Protein AF-A0A6D1A945-F1 (afdb_monomer_lite)

Sequence (81 aa):
YEPRVVVIEYNGDKDSKEKTVMIGKGITFDSGGYSLKPSRSMVSMKFDMSGSAIVAATMKAIAQLKPKKNVAAIMCITDNR

Secondary structure (DSSP, 8-state):
---EEEEEEEE--TT----EEEEEEEEEEE--TTSPPPHHHHTTGGGTTHHHHHHHHHHHHHHHH--SSEEEEEEEEEEE-

Organism: Escherichia coli (NCBI:txid562)

pLDDT: mean 97.55, std 1.87, range [87.75, 98.81]

Radius of gyration: 15.79 Å; chains: 1; bounding box: 34×20×42 Å

InterPro domains:
  IPR000819 Peptidase M17, leucyl aminopeptidase, C-terminal [PF00883] (2-80)
  IPR011356 Peptidase M17, leucine aminopeptidase/peptidase B [PR00481] (20-37)
  IPR011356 Peptidase M17, leucine aminopeptidase/peptidase B [PR00481] (42-63)
  IPR011356 Peptidase M17, leucine aminopeptidase/peptidase B [PTHR11963] (2-80)

Structure (mmCIF, N/CA/C/O backbone):
data_AF-A0A6D1A945-F1
#
_entry.id   AF-A0A6D1A945-F1
#
loop_
_atom_site.group_PDB
_atom_site.id
_atom_site.type_symbol
_atom_site.label_atom_id
_atom_site.label_alt_id
_atom_site.label_comp_id
_atom_site.label_asym_id
_atom_site.label_entity_id
_atom_site.label_seq_id
_atom_site.pdbx_PDB_ins_code
_atom_site.Cartn_x
_atom_site.Cartn_y
_atom_site.Cartn_z
_atom_site.occupancy
_atom_site.B_iso_or_equiv
_atom_site.auth_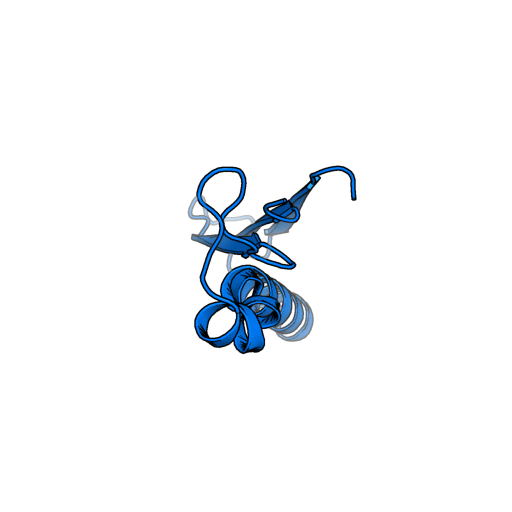seq_id
_atom_site.auth_comp_id
_atom_site.auth_asym_id
_atom_site.auth_atom_id
_atom_site.pdbx_PDB_model_num
ATOM 1 N N . TYR A 1 1 ? -1.184 5.422 -17.084 1.00 87.94 1 TYR A N 1
ATOM 2 C CA . TYR A 1 1 ? -2.559 5.538 -16.568 1.00 87.94 1 TYR A CA 1
ATOM 3 C C . TYR A 1 1 ? -2.598 6.801 -15.741 1.00 87.94 1 TYR A C 1
ATOM 5 O O . TYR A 1 1 ? -1.543 7.204 -15.273 1.00 87.94 1 TYR A O 1
ATOM 13 N N . GLU A 1 2 ? -3.754 7.436 -15.566 1.00 96.00 2 GLU A N 1
ATOM 14 C CA . GLU A 1 2 ? -3.797 8.625 -14.712 1.00 96.00 2 GLU A CA 1
ATOM 15 C C . GLU A 1 2 ? -3.422 8.263 -13.262 1.00 96.00 2 GLU A C 1
ATOM 17 O O . GLU A 1 2 ? -3.930 7.256 -12.749 1.00 96.00 2 GLU A O 1
ATOM 22 N N . PRO A 1 3 ? -2.562 9.052 -12.593 1.00 97.94 3 PRO A N 1
ATOM 23 C CA . PRO A 1 3 ? -2.139 8.773 -11.229 1.00 97.94 3 PRO A CA 1
ATOM 24 C C . PRO A 1 3 ? -3.324 8.858 -10.263 1.00 97.94 3 PRO A C 1
ATOM 26 O O . PRO A 1 3 ? -4.287 9.609 -10.468 1.00 97.94 3 PRO A O 1
ATOM 29 N N . ARG A 1 4 ? -3.277 8.071 -9.191 1.00 98.25 4 ARG A N 1
ATOM 30 C CA . ARG A 1 4 ? -4.307 8.032 -8.149 1.00 98.25 4 ARG A CA 1
ATOM 31 C C . ARG A 1 4 ? -3.664 7.987 -6.775 1.00 98.25 4 ARG A C 1
ATOM 33 O O . ARG A 1 4 ? -2.715 7.244 -6.549 1.00 98.25 4 ARG A O 1
ATOM 40 N N . VAL A 1 5 ? -4.249 8.719 -5.837 1.00 98.50 5 VAL A N 1
ATOM 41 C CA . VAL A 1 5 ? -4.039 8.477 -4.409 1.00 98.50 5 VAL A CA 1
ATOM 42 C C . VAL A 1 5 ? -5.284 7.778 -3.897 1.00 98.50 5 VAL A C 1
ATOM 44 O O . VAL A 1 5 ? -6.383 8.324 -3.976 1.00 98.50 5 VAL A O 1
ATOM 47 N N . VAL A 1 6 ? -5.119 6.550 -3.417 1.00 98.38 6 VAL A N 1
ATOM 48 C CA . VAL A 1 6 ? -6.210 5.766 -2.834 1.00 98.38 6 VAL A CA 1
ATOM 49 C C . VAL A 1 6 ? -6.065 5.800 -1.322 1.00 98.38 6 VAL A C 1
ATOM 51 O O . VAL A 1 6 ? -5.028 5.404 -0.790 1.00 98.38 6 VAL A O 1
ATOM 54 N N . VAL A 1 7 ? -7.116 6.260 -0.646 1.00 98.56 7 VAL A N 1
ATOM 55 C CA . VAL A 1 7 ? -7.209 6.296 0.815 1.00 98.56 7 VAL A CA 1
ATOM 56 C C . VAL A 1 7 ? -8.298 5.325 1.255 1.00 98.56 7 VAL A C 1
ATOM 58 O O . VAL A 1 7 ? -9.420 5.383 0.755 1.00 98.56 7 VAL A O 1
ATOM 61 N N . ILE A 1 8 ? -7.962 4.421 2.173 1.00 98.12 8 ILE A N 1
ATOM 62 C CA . ILE A 1 8 ? -8.899 3.468 2.778 1.00 98.12 8 ILE A CA 1
ATOM 63 C C . ILE A 1 8 ? -8.866 3.677 4.286 1.00 98.12 8 ILE A C 1
ATOM 65 O O . ILE A 1 8 ? -7.789 3.710 4.877 1.00 98.12 8 ILE A O 1
ATOM 69 N N . GLU A 1 9 ? -10.033 3.758 4.917 1.00 98.12 9 GLU A N 1
ATOM 70 C CA . GLU A 1 9 ? -10.150 3.867 6.368 1.00 98.12 9 GLU A CA 1
ATOM 71 C C . GLU A 1 9 ? -10.954 2.709 6.959 1.00 98.12 9 GLU A C 1
ATOM 73 O O . GLU A 1 9 ? -11.982 2.294 6.426 1.00 98.12 9 GLU A O 1
ATOM 78 N N . TYR A 1 10 ? -10.490 2.217 8.102 1.00 98.56 10 TYR A N 1
ATOM 79 C CA . TYR A 1 10 ? -11.179 1.278 8.971 1.00 98.56 10 TYR A CA 1
ATOM 80 C C . TYR A 1 10 ? -11.271 1.891 10.374 1.00 98.56 10 TYR A C 1
ATOM 82 O O . TYR A 1 10 ? -10.255 2.115 11.032 1.00 98.56 10 TYR A O 1
ATOM 90 N N . ASN A 1 11 ? -12.489 2.165 10.840 1.00 97.75 11 ASN A N 1
ATOM 91 C CA . ASN A 1 11 ? -12.745 2.772 12.148 1.00 97.75 11 ASN A CA 1
ATOM 92 C C . ASN A 1 11 ? -13.391 1.730 13.080 1.00 97.75 11 ASN A C 1
ATOM 94 O O . ASN A 1 11 ? -14.615 1.638 13.160 1.00 97.75 11 ASN A O 1
ATOM 98 N N . GLY A 1 12 ? -12.566 0.895 13.720 1.00 97.88 12 GLY A N 1
ATOM 99 C CA . GLY A 1 12 ? -13.004 -0.215 14.577 1.00 97.88 12 GLY A CA 1
ATOM 100 C C . GLY A 1 12 ? -13.063 0.095 16.075 1.00 97.88 12 GLY A C 1
ATOM 101 O O . GLY A 1 12 ? -13.557 -0.731 16.840 1.00 97.88 12 GLY A O 1
ATOM 102 N N . ASP A 1 13 ? -12.572 1.255 16.521 1.00 98.06 13 ASP A N 1
ATOM 103 C CA . ASP A 1 13 ? -12.604 1.666 17.928 1.00 98.06 13 ASP A CA 1
ATOM 104 C C . ASP A 1 13 ? -13.016 3.135 18.079 1.00 98.06 13 ASP A C 1
ATOM 106 O O . ASP A 1 13 ? -12.184 4.042 18.064 1.00 98.06 13 ASP A O 1
ATOM 110 N N . LYS A 1 14 ? -14.323 3.368 18.242 1.00 95.94 14 LYS A N 1
ATOM 111 C CA . LYS A 1 14 ? -14.912 4.711 18.373 1.00 95.94 14 LYS A CA 1
ATOM 112 C C . LYS A 1 14 ? -14.433 5.489 19.606 1.00 95.94 14 LYS A C 1
ATOM 114 O O . LYS A 1 14 ? -14.571 6.707 19.635 1.00 95.94 14 LYS A O 1
ATOM 119 N N . ASP A 1 15 ? -13.921 4.792 20.621 1.00 97.44 15 ASP A N 1
ATOM 120 C CA . ASP A 1 15 ? -13.508 5.397 21.890 1.00 97.44 15 ASP A CA 1
ATOM 121 C C . ASP A 1 15 ? -12.005 5.754 21.884 1.00 97.44 15 ASP A C 1
ATOM 123 O O . ASP A 1 15 ? -11.534 6.511 22.734 1.00 97.44 15 ASP A O 1
ATOM 127 N N . SER A 1 16 ? -11.245 5.240 20.908 1.00 96.69 16 SER A N 1
ATOM 128 C CA . SER A 1 16 ? -9.819 5.522 20.741 1.00 96.69 16 SER A CA 1
ATOM 129 C C . SER A 1 16 ? -9.582 6.734 19.842 1.00 96.69 16 SER A C 1
ATOM 131 O O . SER A 1 16 ? -10.114 6.823 18.736 1.00 96.69 16 SER A O 1
ATOM 133 N N . LYS A 1 17 ? -8.694 7.633 20.280 1.00 95.94 17 LYS A N 1
ATOM 134 C CA . LYS A 1 17 ? -8.184 8.745 19.458 1.00 95.94 17 LYS A CA 1
ATOM 135 C C . LYS A 1 17 ? -6.996 8.343 18.577 1.00 95.94 17 LYS A C 1
ATOM 137 O O . LYS A 1 17 ? -6.658 9.066 17.647 1.00 95.94 17 LYS A O 1
ATOM 142 N N . GLU A 1 18 ? -6.384 7.194 18.855 1.00 97.00 18 GLU A N 1
ATOM 143 C CA . GLU A 1 18 ? -5.240 6.684 18.103 1.00 97.00 18 GLU A CA 1
ATOM 144 C C . GLU A 1 18 ? -5.692 6.070 16.776 1.00 97.00 18 GLU A C 1
ATOM 146 O O . GLU A 1 18 ? -6.645 5.280 16.741 1.00 97.00 18 GLU A O 1
ATOM 151 N N . LYS A 1 19 ? -4.976 6.392 15.692 1.00 97.94 19 LYS A N 1
ATOM 152 C CA . LYS A 1 19 ? -5.168 5.814 14.356 1.00 97.94 19 LYS A CA 1
ATOM 153 C C . LYS A 1 19 ? -3.812 5.477 13.745 1.00 97.94 19 LYS A C 1
ATOM 155 O O . LYS A 1 19 ? -2.988 6.356 13.511 1.00 97.94 19 LYS A O 1
ATOM 160 N N . THR A 1 20 ? -3.588 4.199 13.452 1.00 98.31 20 THR A N 1
ATOM 161 C CA . THR A 1 20 ? -2.378 3.755 12.750 1.00 98.31 20 THR A CA 1
ATOM 162 C C . THR A 1 20 ? -2.558 3.951 11.250 1.00 98.31 20 THR A C 1
ATOM 164 O O . THR A 1 20 ? -3.552 3.501 10.686 1.00 98.31 20 THR A O 1
ATOM 167 N N . VAL A 1 21 ? -1.597 4.593 10.585 1.00 98.50 21 VAL A N 1
ATOM 168 C CA . VAL A 1 21 ? -1.649 4.824 9.135 1.00 98.50 21 VAL A CA 1
ATOM 169 C C . VAL A 1 21 ? -0.509 4.085 8.449 1.00 98.50 21 VAL A C 1
ATOM 171 O O . VAL A 1 21 ? 0.653 4.250 8.812 1.00 98.50 21 VAL A O 1
ATOM 174 N N . MET A 1 22 ? -0.842 3.275 7.447 1.00 98.62 22 MET A N 1
ATOM 175 C CA . MET A 1 22 ? 0.126 2.584 6.595 1.00 98.62 22 MET A CA 1
ATOM 176 C C . MET A 1 22 ? 0.205 3.268 5.232 1.00 98.62 22 MET A C 1
ATOM 178 O O . MET A 1 22 ? -0.821 3.591 4.635 1.00 98.62 22 MET A O 1
ATOM 182 N N . ILE A 1 23 ? 1.417 3.451 4.710 1.00 98.62 23 ILE A N 1
ATOM 183 C CA . ILE A 1 23 ? 1.639 4.051 3.392 1.00 98.62 23 ILE A CA 1
ATOM 184 C C . ILE A 1 23 ? 2.359 3.038 2.509 1.00 98.62 23 ILE A C 1
ATOM 186 O O . ILE A 1 23 ? 3.422 2.535 2.868 1.00 98.62 23 ILE A O 1
ATOM 190 N N . GLY A 1 24 ? 1.771 2.725 1.357 1.00 98.56 24 GLY A N 1
ATOM 191 C CA . GLY A 1 24 ? 2.333 1.786 0.393 1.00 98.56 24 GLY A CA 1
ATOM 192 C C . GLY A 1 24 ? 2.776 2.489 -0.884 1.00 98.56 24 GLY A C 1
ATOM 193 O O . GLY A 1 24 ? 1.958 3.142 -1.534 1.00 98.56 24 GLY A O 1
ATOM 194 N N . LYS A 1 25 ? 4.040 2.299 -1.283 1.00 98.56 25 LYS A N 1
ATOM 195 C CA . LYS A 1 25 ? 4.536 2.670 -2.619 1.00 98.56 25 LYS A CA 1
ATOM 196 C C . LYS A 1 25 ? 3.772 1.885 -3.694 1.00 98.56 25 LYS A C 1
ATOM 198 O O . LYS A 1 25 ? 3.754 0.655 -3.634 1.00 98.56 25 LYS A O 1
ATOM 203 N N . GLY A 1 26 ? 3.180 2.593 -4.658 1.00 98.38 26 GLY A N 1
ATOM 204 C CA . GLY A 1 26 ? 2.311 2.029 -5.696 1.00 98.38 26 GLY A CA 1
ATOM 205 C C . GLY A 1 26 ? 2.796 2.293 -7.117 1.00 98.38 26 GLY A C 1
ATOM 206 O O . GLY A 1 26 ? 1.978 2.557 -7.996 1.00 98.38 26 GLY A O 1
ATOM 207 N N . ILE A 1 27 ? 4.110 2.231 -7.356 1.00 98.44 27 ILE A N 1
ATOM 208 C CA . ILE A 1 27 ? 4.653 2.389 -8.708 1.00 98.44 27 ILE A CA 1
ATOM 209 C C . ILE A 1 27 ? 4.385 1.110 -9.505 1.00 98.44 27 ILE A C 1
ATOM 211 O O . ILE A 1 27 ? 5.048 0.094 -9.319 1.00 98.44 27 ILE A O 1
ATOM 215 N N . THR A 1 28 ? 3.358 1.126 -10.352 1.00 97.81 28 THR A N 1
ATOM 216 C CA . THR A 1 28 ? 2.852 -0.067 -11.055 1.00 97.81 28 THR A CA 1
ATOM 217 C C . THR A 1 28 ? 3.855 -0.623 -12.059 1.00 97.81 28 THR A C 1
ATOM 219 O O . THR A 1 28 ? 3.882 -1.828 -12.307 1.00 97.81 28 THR A O 1
ATOM 222 N N . PHE A 1 29 ? 4.706 0.249 -12.593 1.00 97.88 29 PHE A N 1
ATOM 223 C CA . PHE A 1 29 ? 5.918 -0.103 -13.311 1.00 97.88 29 PHE A CA 1
ATOM 224 C C . PHE A 1 29 ? 6.908 1.062 -13.234 1.00 97.88 29 PHE A C 1
ATOM 226 O O . PHE A 1 29 ? 6.515 2.209 -13.453 1.00 97.88 29 PHE A O 1
ATOM 233 N N . ASP A 1 30 ? 8.176 0.771 -12.939 1.00 97.75 30 ASP A N 1
ATOM 234 C CA . ASP A 1 30 ? 9.245 1.771 -12.857 1.00 97.75 30 ASP A CA 1
ATOM 235 C C . ASP A 1 30 ? 10.252 1.626 -14.006 1.00 97.75 30 ASP A C 1
ATOM 237 O O . ASP A 1 30 ? 11.193 0.832 -13.933 1.00 97.75 30 ASP A O 1
ATOM 241 N N . SER A 1 31 ? 10.079 2.413 -15.069 1.00 97.12 31 SER A N 1
ATOM 242 C CA . SER A 1 31 ? 11.067 2.490 -16.155 1.00 97.12 31 SER A CA 1
ATOM 243 C C . SER A 1 31 ? 12.329 3.270 -15.758 1.00 97.12 31 SER A C 1
ATOM 245 O O . SER A 1 31 ? 13.375 3.106 -16.381 1.00 97.12 31 SER A O 1
ATOM 247 N N . GLY A 1 32 ? 12.258 4.093 -14.705 1.00 96.88 32 GLY A N 1
ATOM 248 C CA . GLY A 1 32 ? 13.252 5.112 -14.346 1.00 96.88 32 GLY A CA 1
ATOM 249 C C . GLY A 1 32 ? 12.896 6.528 -14.810 1.00 96.88 32 GLY A C 1
ATOM 250 O O . GLY A 1 32 ? 13.441 7.496 -14.277 1.00 96.88 32 GLY A O 1
ATOM 251 N N . GLY A 1 33 ? 11.947 6.665 -15.735 1.00 96.31 33 GLY A N 1
ATOM 252 C CA . GLY A 1 33 ? 11.552 7.940 -16.318 1.00 96.31 33 GLY A CA 1
ATOM 253 C C . GLY A 1 33 ? 12.583 8.479 -17.302 1.00 96.31 33 GLY A C 1
ATOM 254 O O . GLY A 1 33 ? 13.259 7.712 -17.986 1.00 96.31 33 GLY A O 1
ATOM 255 N N . TYR A 1 34 ? 12.772 9.803 -17.321 1.00 96.56 34 TYR A N 1
ATOM 256 C CA . TYR A 1 34 ? 13.854 10.438 -18.090 1.00 96.56 34 TYR A CA 1
ATOM 257 C C . TYR A 1 34 ? 15.223 9.789 -17.807 1.00 96.56 34 TYR A C 1
ATOM 259 O O . TYR A 1 34 ? 16.035 9.591 -18.709 1.00 96.56 34 TYR A O 1
ATOM 267 N N . SER A 1 35 ? 15.446 9.383 -16.555 1.00 96.31 35 SER A N 1
ATOM 268 C CA . SER A 1 35 ? 16.610 8.607 -16.126 1.00 96.31 35 SER A CA 1
ATOM 269 C C . SER A 1 35 ? 16.370 7.109 -16.333 1.00 96.31 35 SER A C 1
ATOM 271 O O . SER A 1 35 ? 16.260 6.340 -15.373 1.00 96.31 35 SER A O 1
ATOM 273 N N . LEU A 1 36 ? 16.261 6.704 -17.600 1.00 97.25 36 LEU A N 1
ATOM 274 C CA . LEU A 1 36 ? 15.855 5.355 -17.989 1.00 97.25 36 LEU A CA 1
ATOM 275 C C . LEU A 1 36 ? 16.784 4.282 -17.403 1.00 97.25 36 LEU A C 1
ATOM 277 O O . LEU A 1 36 ? 18.011 4.327 -17.540 1.00 97.25 36 LEU A O 1
ATOM 281 N N . LYS A 1 37 ? 16.189 3.269 -16.774 1.00 96.56 37 LYS A N 1
ATOM 282 C CA . LYS A 1 37 ? 16.924 2.111 -16.265 1.00 96.56 37 LYS A CA 1
ATOM 283 C C . LYS A 1 37 ? 17.441 1.248 -17.427 1.00 96.56 37 LYS A C 1
ATOM 285 O O . LYS A 1 37 ? 16.755 1.085 -18.435 1.00 96.56 37 LYS A O 1
ATOM 290 N N . PRO A 1 38 ? 18.589 0.567 -17.267 1.00 97.19 38 PRO A N 1
ATOM 291 C CA . PRO A 1 38 ? 18.999 -0.489 -18.189 1.00 97.19 38 PRO A CA 1
ATOM 292 C C . PRO A 1 38 ? 17.971 -1.629 -18.234 1.00 97.19 38 PRO A C 1
ATOM 294 O O . PRO A 1 38 ? 17.387 -1.980 -17.206 1.00 97.19 38 PRO A O 1
ATOM 297 N N . SER A 1 39 ? 17.808 -2.282 -19.390 1.00 95.38 39 SER A N 1
ATOM 298 C CA . SER A 1 39 ? 16.783 -3.320 -19.608 1.00 95.38 39 SER A CA 1
ATOM 299 C C . SER A 1 39 ? 16.788 -4.423 -18.549 1.00 95.38 39 SER A C 1
ATOM 301 O O . SER A 1 39 ? 15.730 -4.832 -18.076 1.00 95.38 39 SER A O 1
ATOM 303 N N . ARG A 1 40 ? 17.975 -4.866 -18.115 1.00 95.31 40 ARG A N 1
ATOM 304 C CA . ARG A 1 40 ? 18.117 -5.907 -17.086 1.00 95.31 40 ARG A CA 1
ATOM 305 C C . ARG A 1 40 ? 17.530 -5.485 -15.736 1.00 95.31 40 ARG A C 1
ATOM 307 O O . ARG A 1 40 ? 16.943 -6.315 -15.050 1.00 95.31 40 ARG A O 1
ATOM 314 N N . SER A 1 41 ? 17.649 -4.207 -15.383 1.00 94.12 41 SER A N 1
ATOM 315 C CA . SER A 1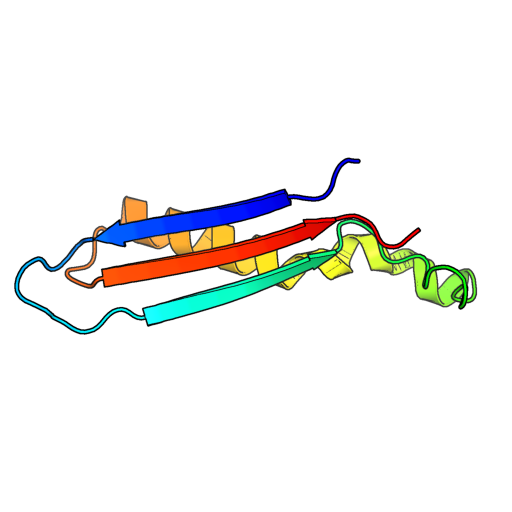 41 ? 17.120 -3.647 -14.136 1.00 94.12 41 SER A CA 1
ATOM 316 C C . SER A 1 41 ? 15.614 -3.368 -14.200 1.00 94.12 41 SER A C 1
ATOM 318 O O . SER A 1 41 ? 14.997 -3.197 -13.155 1.00 94.12 41 SER A O 1
ATOM 320 N N . MET A 1 42 ? 15.008 -3.349 -15.395 1.00 95.19 42 MET A N 1
ATOM 321 C CA . MET A 1 42 ? 13.563 -3.139 -15.573 1.00 95.19 42 MET A CA 1
ATOM 322 C C . MET A 1 42 ? 12.725 -4.417 -15.432 1.00 95.19 42 MET A C 1
ATOM 324 O O . MET A 1 42 ? 11.533 -4.329 -15.144 1.00 95.19 42 MET A O 1
ATOM 328 N N . VAL A 1 43 ? 13.319 -5.606 -15.597 1.00 95.31 43 VAL A N 1
ATOM 329 C CA . VAL A 1 43 ? 12.588 -6.893 -15.661 1.00 95.31 43 VAL A CA 1
ATOM 330 C C . VAL A 1 43 ? 11.671 -7.124 -14.452 1.00 95.31 43 VAL A C 1
ATOM 332 O O . VAL A 1 43 ? 10.570 -7.657 -14.590 1.00 95.31 43 VAL A O 1
ATOM 335 N N . SER A 1 44 ? 12.099 -6.708 -13.260 1.00 96.25 44 SER A N 1
ATOM 336 C CA . SER A 1 44 ? 11.361 -6.888 -12.007 1.00 96.25 44 SER A CA 1
ATOM 337 C C . SER A 1 44 ? 10.553 -5.659 -11.576 1.00 96.25 44 SER A C 1
ATOM 339 O O . SER A 1 44 ? 9.899 -5.702 -10.539 1.00 96.25 44 SER A O 1
ATOM 341 N N . MET A 1 45 ? 10.526 -4.571 -12.348 1.00 98.06 45 MET A N 1
ATOM 342 C CA . MET A 1 45 ? 9.928 -3.304 -11.895 1.00 98.06 45 MET A CA 1
ATOM 343 C C . MET A 1 45 ? 8.397 -3.304 -11.849 1.00 98.06 45 MET A C 1
ATOM 345 O O . MET A 1 45 ? 7.805 -2.407 -11.261 1.00 98.06 45 MET A O 1
ATOM 349 N N . LYS A 1 46 ? 7.742 -4.370 -12.329 1.00 97.06 46 LYS A N 1
ATOM 350 C CA . LYS A 1 46 ? 6.330 -4.644 -12.003 1.00 97.06 46 LYS A CA 1
ATOM 351 C C . LYS A 1 46 ? 6.083 -4.835 -10.499 1.00 97.06 46 LYS A C 1
ATOM 353 O O . LYS A 1 46 ? 4.957 -4.697 -10.040 1.00 97.06 46 LYS A O 1
ATOM 358 N N . PHE A 1 47 ? 7.118 -5.193 -9.733 1.00 98.00 47 PHE A N 1
ATOM 359 C CA . PHE A 1 47 ? 7.035 -5.380 -8.284 1.00 98.00 47 PHE A CA 1
ATOM 360 C C . PHE A 1 47 ? 7.223 -4.075 -7.504 1.00 98.00 47 PHE A C 1
ATOM 362 O O . PHE A 1 47 ? 7.122 -4.084 -6.278 1.00 98.00 47 PHE A O 1
ATOM 369 N N . ASP A 1 48 ? 7.451 -2.945 -8.174 1.00 98.25 48 ASP A N 1
ATOM 370 C CA . ASP A 1 48 ? 7.723 -1.664 -7.515 1.00 98.25 48 ASP A CA 1
ATOM 371 C C . ASP A 1 48 ? 6.476 -1.032 -6.845 1.00 98.25 48 ASP A C 1
ATOM 373 O O . ASP A 1 48 ? 6.550 -0.016 -6.150 1.00 98.25 48 ASP A O 1
ATOM 377 N N . MET A 1 49 ? 5.329 -1.706 -6.980 1.00 98.62 49 MET A N 1
ATOM 378 C CA . MET A 1 49 ? 4.058 -1.447 -6.295 1.00 98.62 49 MET A CA 1
ATOM 379 C C . MET A 1 49 ? 3.789 -2.388 -5.108 1.00 98.62 49 MET A C 1
ATOM 381 O O . MET A 1 49 ? 2.710 -2.333 -4.511 1.00 98.62 49 MET A O 1
ATOM 385 N N . SER A 1 50 ? 4.740 -3.263 -4.749 1.00 98.56 50 SER A N 1
ATOM 386 C CA . SER A 1 50 ? 4.531 -4.283 -3.706 1.00 98.56 50 SER A CA 1
ATOM 387 C C . SER A 1 50 ? 4.149 -3.670 -2.357 1.00 98.56 50 SER A C 1
ATOM 389 O O . SER A 1 50 ? 3.377 -4.269 -1.614 1.00 98.56 50 SER A O 1
ATOM 391 N N . GLY A 1 51 ? 4.614 -2.451 -2.056 1.00 98.62 51 GLY A N 1
ATOM 392 C CA . GLY A 1 51 ? 4.209 -1.721 -0.853 1.00 98.62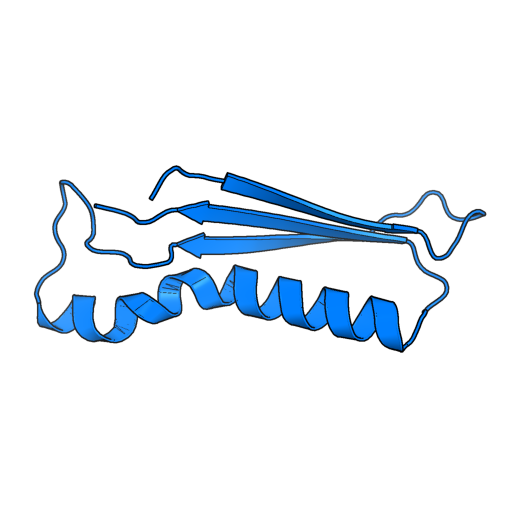 51 GLY A CA 1
ATOM 393 C C . GLY A 1 51 ? 2.700 -1.468 -0.804 1.00 98.62 51 GLY A C 1
ATOM 394 O O . GLY A 1 51 ? 2.056 -1.786 0.193 1.00 98.62 51 GLY A O 1
ATOM 395 N N . SER A 1 52 ? 2.105 -0.951 -1.884 1.00 98.62 52 SER A N 1
ATOM 396 C CA . SER A 1 52 ? 0.646 -0.796 -1.976 1.00 98.62 52 SER A CA 1
ATOM 397 C C . SER A 1 52 ? -0.082 -2.138 -1.965 1.00 98.62 52 SER A C 1
ATOM 399 O O . SER A 1 52 ? -1.128 -2.240 -1.331 1.00 98.62 52 SER A O 1
ATOM 401 N N . ALA A 1 53 ? 0.466 -3.180 -2.601 1.00 98.62 53 ALA A N 1
ATOM 402 C CA . ALA A 1 53 ? -0.134 -4.516 -2.570 1.00 98.62 53 ALA A CA 1
ATOM 403 C C . ALA A 1 53 ? -0.225 -5.076 -1.140 1.00 98.62 53 ALA A C 1
ATOM 405 O O . ALA A 1 53 ? -1.281 -5.560 -0.731 1.00 98.62 53 ALA A O 1
ATOM 406 N N . ILE A 1 54 ? 0.860 -4.960 -0.367 1.00 98.75 54 ILE A N 1
ATOM 407 C CA . ILE A 1 54 ? 0.922 -5.380 1.039 1.00 98.75 54 ILE A CA 1
ATOM 408 C C . ILE A 1 54 ? -0.093 -4.591 1.863 1.00 98.75 54 ILE A C 1
ATOM 410 O O . ILE A 1 54 ? -0.898 -5.187 2.570 1.00 98.75 54 ILE A O 1
ATOM 414 N N . VAL A 1 55 ? -0.112 -3.262 1.735 1.00 98.56 55 VAL A N 1
ATOM 415 C CA . VAL A 1 55 ? -1.042 -2.408 2.488 1.00 98.56 55 VAL A CA 1
ATOM 416 C C . VAL A 1 55 ? -2.505 -2.728 2.155 1.00 98.56 55 VAL A C 1
ATOM 418 O O . VAL A 1 55 ? -3.320 -2.859 3.069 1.00 98.56 55 VAL A O 1
ATOM 421 N N . ALA A 1 56 ? -2.847 -2.928 0.879 1.00 98.62 56 ALA A N 1
ATOM 422 C CA . ALA A 1 56 ? -4.193 -3.330 0.468 1.00 98.62 56 ALA A CA 1
ATOM 423 C C . ALA A 1 56 ? -4.593 -4.695 1.052 1.00 98.62 56 ALA A C 1
ATOM 425 O O . ALA A 1 56 ? -5.706 -4.852 1.563 1.00 98.62 56 ALA A O 1
ATOM 426 N N . ALA A 1 57 ? -3.686 -5.677 1.019 1.00 98.75 57 ALA A N 1
ATOM 427 C CA . ALA A 1 57 ? -3.917 -6.997 1.599 1.00 98.75 57 ALA A CA 1
ATOM 428 C C . ALA A 1 57 ? -4.093 -6.933 3.126 1.00 98.75 57 ALA A C 1
ATOM 430 O O . ALA A 1 57 ? -5.000 -7.570 3.663 1.00 98.75 57 ALA A O 1
ATOM 431 N N . THR A 1 58 ? -3.301 -6.111 3.820 1.00 98.69 58 THR A N 1
ATOM 432 C CA . THR A 1 58 ? -3.447 -5.869 5.262 1.00 98.69 58 THR A CA 1
ATOM 433 C C . THR A 1 58 ? -4.801 -5.243 5.587 1.00 98.69 58 THR A C 1
ATOM 435 O O . THR A 1 58 ? -5.488 -5.719 6.488 1.00 98.69 58 THR A O 1
ATOM 438 N N . MET A 1 59 ? -5.246 -4.234 4.830 1.00 98.69 59 MET A N 1
ATOM 439 C CA . MET A 1 59 ? -6.574 -3.636 5.033 1.00 98.69 59 MET A CA 1
ATOM 440 C C . MET A 1 59 ? -7.706 -4.630 4.779 1.00 98.69 59 MET A C 1
ATOM 442 O O . MET A 1 59 ? -8.685 -4.645 5.525 1.00 98.69 59 MET A O 1
ATOM 446 N N . LYS A 1 60 ? -7.565 -5.505 3.775 1.00 98.69 60 LYS A N 1
ATOM 447 C CA . LYS A 1 60 ? -8.509 -6.605 3.542 1.00 98.69 60 LYS A CA 1
ATOM 448 C C . LYS A 1 60 ? -8.583 -7.536 4.757 1.00 98.69 60 LYS A C 1
ATOM 450 O O . LYS A 1 60 ? -9.684 -7.842 5.207 1.00 98.69 60 LYS A O 1
ATOM 455 N N . ALA A 1 61 ? -7.440 -7.941 5.311 1.00 98.75 61 ALA A N 1
ATOM 456 C CA . ALA A 1 61 ? -7.395 -8.779 6.509 1.00 98.75 61 ALA A CA 1
ATOM 457 C C . ALA A 1 61 ? -8.024 -8.078 7.728 1.00 98.75 61 ALA A C 1
ATOM 459 O O . ALA A 1 61 ? -8.818 -8.688 8.441 1.00 98.75 61 ALA A O 1
ATOM 460 N N . ILE A 1 62 ? -7.750 -6.785 7.934 1.00 98.62 62 ILE A N 1
ATOM 461 C CA . ILE A 1 62 ? -8.365 -5.972 8.999 1.00 98.62 62 ILE A CA 1
ATOM 462 C C . ILE A 1 62 ? -9.890 -5.941 8.852 1.00 98.62 62 ILE A C 1
ATOM 464 O O . ILE A 1 62 ? -10.603 -6.188 9.822 1.00 98.62 62 ILE A O 1
ATOM 468 N N . ALA A 1 63 ? -10.405 -5.700 7.645 1.00 98.31 63 ALA A N 1
ATOM 469 C CA . ALA A 1 63 ? -11.845 -5.672 7.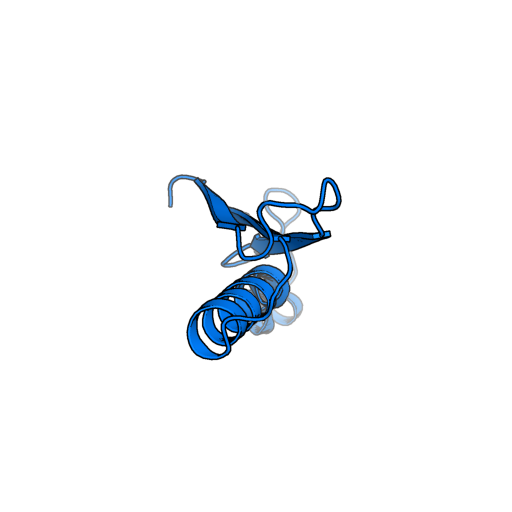395 1.00 98.31 63 ALA A CA 1
ATOM 470 C C . ALA A 1 63 ? -12.524 -7.029 7.673 1.00 98.31 63 ALA A C 1
ATOM 472 O O . ALA A 1 63 ? -13.672 -7.065 8.120 1.00 98.31 63 ALA A O 1
ATOM 473 N N . GLN A 1 64 ? -11.817 -8.139 7.437 1.00 98.62 64 GLN A N 1
ATOM 474 C CA . GLN A 1 64 ? -12.307 -9.496 7.702 1.00 98.62 64 GLN A CA 1
ATOM 475 C C . GLN A 1 64 ? -12.271 -9.856 9.194 1.00 98.62 64 GLN A C 1
ATOM 477 O O . GLN A 1 64 ? -13.241 -10.410 9.707 1.00 98.62 64 GLN A O 1
ATOM 482 N N . LEU A 1 65 ? -11.178 -9.530 9.890 1.00 98.69 65 LEU A N 1
ATOM 483 C CA . LEU A 1 65 ? -10.963 -9.876 11.302 1.00 98.69 65 LEU A CA 1
ATOM 484 C C . LEU A 1 65 ? -11.647 -8.912 12.279 1.00 98.69 65 LEU A C 1
ATOM 486 O O . LEU A 1 65 ? -11.888 -9.275 13.426 1.00 98.69 65 LEU A O 1
ATOM 490 N N . LYS A 1 66 ? -11.961 -7.695 11.826 1.00 98.31 66 LYS A N 1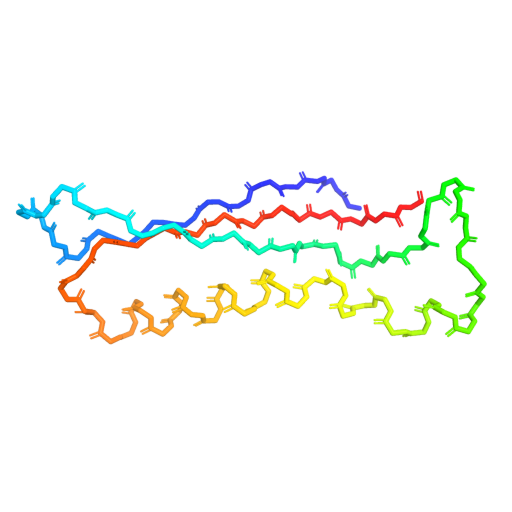
ATOM 491 C CA . LYS A 1 66 ? -12.646 -6.641 12.587 1.00 98.31 66 LYS A CA 1
ATOM 492 C C . LYS A 1 66 ? -12.011 -6.343 13.964 1.00 98.31 66 LYS A C 1
ATOM 494 O O . LYS A 1 66 ? -12.715 -6.371 14.976 1.00 98.31 66 LYS A O 1
ATOM 499 N N . PRO A 1 67 ? -10.694 -6.073 14.046 1.00 98.06 67 PRO A N 1
ATOM 500 C CA . PRO A 1 67 ? -10.055 -5.761 15.319 1.00 98.06 67 PRO A CA 1
ATOM 501 C C . PRO A 1 67 ? -10.593 -4.447 15.903 1.00 98.06 67 PRO A C 1
ATOM 503 O O . PRO A 1 67 ? -10.864 -3.499 15.171 1.00 98.06 67 PRO A O 1
ATOM 506 N N . LYS A 1 68 ? -10.660 -4.334 17.234 1.00 98.06 68 LYS A N 1
ATOM 507 C CA . LYS A 1 68 ? -11.013 -3.077 17.919 1.00 98.06 68 LYS A CA 1
ATOM 508 C C . LYS A 1 68 ? -9.847 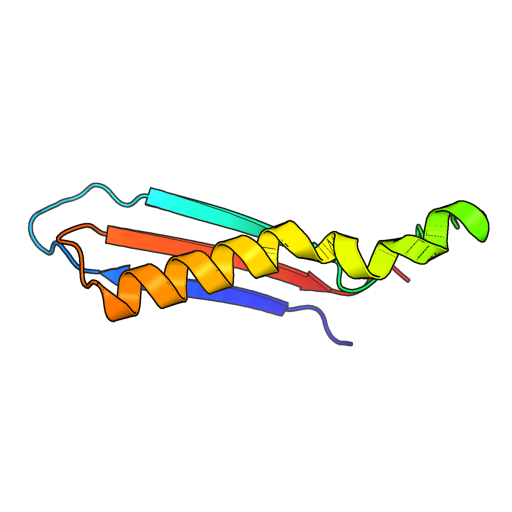-2.072 17.868 1.00 98.06 68 LYS A C 1
ATOM 510 O O . LYS A 1 68 ? -9.152 -1.869 18.863 1.00 98.06 68 LYS A O 1
ATOM 515 N N . LYS A 1 69 ? -9.576 -1.510 16.686 1.00 98.12 69 LYS A N 1
ATOM 516 C CA . LYS A 1 69 ? -8.548 -0.490 16.402 1.00 98.12 69 LYS A CA 1
ATOM 517 C C . LYS A 1 69 ? -8.970 0.390 15.223 1.00 98.12 69 LYS A C 1
ATOM 519 O O . LYS A 1 69 ? -9.738 -0.046 14.371 1.00 98.12 69 LYS A O 1
ATOM 524 N N . ASN A 1 70 ? -8.415 1.597 15.134 1.00 98.62 70 ASN A N 1
ATOM 525 C CA . ASN A 1 70 ? -8.571 2.465 13.966 1.00 98.62 70 ASN A CA 1
ATOM 526 C C . ASN A 1 70 ? -7.318 2.388 13.093 1.00 98.62 70 ASN A C 1
ATOM 528 O O . ASN A 1 70 ? -6.202 2.583 13.583 1.00 98.62 70 ASN A O 1
ATOM 532 N N . VAL A 1 71 ? -7.500 2.105 11.805 1.00 98.62 71 VAL A N 1
ATOM 533 C CA . VAL A 1 71 ? -6.408 1.951 10.841 1.00 98.62 71 VAL A CA 1
ATOM 534 C C . VAL A 1 71 ? -6.769 2.645 9.534 1.00 98.62 71 VAL A C 1
ATOM 536 O O . VAL A 1 71 ? -7.902 2.547 9.070 1.00 98.62 71 VAL A O 1
ATOM 539 N N . ALA A 1 72 ? -5.810 3.324 8.916 1.00 98.56 72 ALA A N 1
ATOM 540 C CA . ALA A 1 72 ? -5.943 3.833 7.559 1.00 98.56 72 ALA A CA 1
ATOM 541 C C . ALA A 1 72 ? -4.785 3.368 6.674 1.00 98.56 72 ALA A C 1
ATOM 543 O O . ALA A 1 72 ? -3.705 3.005 7.146 1.00 98.56 72 ALA A O 1
ATOM 544 N N . ALA A 1 73 ? -5.023 3.401 5.372 1.00 98.69 73 ALA A N 1
ATOM 545 C CA . ALA A 1 73 ? -4.059 3.075 4.342 1.00 98.69 73 ALA A CA 1
ATOM 546 C C . ALA A 1 73 ? -4.047 4.153 3.264 1.00 98.69 73 ALA A C 1
ATOM 548 O O . ALA A 1 73 ? -5.106 4.571 2.796 1.00 98.69 73 ALA A O 1
ATOM 549 N N . ILE A 1 74 ? -2.850 4.545 2.835 1.00 98.81 74 ILE A N 1
ATOM 550 C CA . ILE A 1 74 ? -2.628 5.454 1.711 1.00 98.81 74 ILE A CA 1
ATOM 551 C C . ILE A 1 74 ? -1.765 4.732 0.679 1.00 98.81 74 ILE A C 1
ATOM 553 O O . ILE A 1 74 ? -0.698 4.205 0.996 1.00 98.81 74 ILE A O 1
ATOM 557 N N . MET A 1 75 ? -2.223 4.699 -0.567 1.00 98.69 75 MET A N 1
ATOM 558 C CA . MET A 1 75 ? -1.505 4.086 -1.683 1.00 98.69 75 MET A CA 1
ATOM 559 C C . MET A 1 75 ? -1.363 5.100 -2.812 1.00 98.69 75 MET A C 1
ATOM 561 O O . MET A 1 75 ? -2.361 5.569 -3.361 1.00 98.69 75 MET A O 1
ATOM 565 N N . CYS A 1 76 ? -0.119 5.429 -3.153 1.00 98.06 76 CYS A N 1
ATOM 566 C CA . CYS A 1 76 ? 0.207 6.357 -4.235 1.00 98.06 76 CYS A CA 1
ATOM 567 C C . CYS A 1 76 ? 0.452 5.554 -5.514 1.00 98.06 76 CYS A C 1
ATOM 569 O O . CYS A 1 76 ? 1.526 4.975 -5.678 1.00 98.06 76 CYS A O 1
ATOM 571 N N . ILE A 1 77 ? -0.559 5.483 -6.379 1.00 98.44 77 ILE A N 1
ATOM 572 C CA . ILE A 1 77 ? -0.608 4.584 -7.531 1.00 98.44 77 ILE A CA 1
ATOM 573 C C . ILE A 1 77 ? -0.333 5.361 -8.816 1.00 98.44 77 ILE A C 1
ATOM 575 O O . ILE A 1 77 ? -1.111 6.230 -9.204 1.00 98.44 77 ILE A O 1
ATOM 579 N N . THR A 1 78 ? 0.756 5.023 -9.497 1.00 98.38 78 THR A N 1
ATOM 580 C CA . THR A 1 78 ? 1.126 5.587 -10.805 1.00 98.38 78 THR A CA 1
ATOM 581 C C . THR A 1 78 ? 2.124 4.668 -11.504 1.00 98.38 78 THR A C 1
ATOM 583 O O . THR A 1 78 ? 2.710 3.807 -10.860 1.00 98.38 78 THR A O 1
ATOM 586 N N . ASP A 1 79 ? 2.340 4.827 -12.805 1.00 97.00 79 ASP A N 1
ATOM 587 C CA . ASP A 1 79 ? 3.563 4.351 -13.459 1.00 97.00 79 ASP A CA 1
ATOM 588 C C . ASP A 1 79 ? 4.653 5.441 -13.397 1.00 97.00 79 ASP A C 1
ATOM 590 O O . ASP A 1 79 ? 4.343 6.622 -13.231 1.00 97.00 79 ASP A O 1
ATOM 594 N N . ASN A 1 80 ? 5.926 5.045 -13.489 1.00 97.25 80 ASN A N 1
ATOM 595 C CA . ASN A 1 80 ? 7.042 5.955 -13.762 1.00 97.25 80 ASN A CA 1
ATOM 596 C C . ASN A 1 80 ? 7.505 5.710 -15.203 1.00 97.25 80 ASN A C 1
ATOM 598 O O . ASN A 1 80 ? 8.074 4.654 -15.506 1.00 97.25 80 ASN A O 1
ATOM 602 N N . ARG A 1 81 ? 7.179 6.650 -16.089 1.00 87.75 81 ARG A N 1
ATOM 603 C CA . ARG A 1 81 ? 7.352 6.559 -17.545 1.00 87.75 81 ARG A CA 1
ATOM 604 C C . ARG A 1 81 ? 8.514 7.395 -18.023 1.00 87.75 81 ARG A C 1
ATOM 606 O O . ARG A 1 81 ? 8.624 8.540 -17.534 1.00 87.75 81 ARG A O 1
#

Foldseek 3Di:
DDKDKDKDKDQLAPPDPDEAEAEFEAACFEQVAVHGDDPVVRPCRNCRRVRVVVQVVVVVVCVVVSDNHIYMYIYTHDHRD